Protein AF-A0A372JCT7-F1 (afdb_monomer)

Solvent-accessible surface area (backbone atoms only — not comparable to full-atom values): 7462 Å² total; per-residue (Å²): 128,82,86,87,85,88,87,83,86,89,77,88,87,89,81,86,79,80,90,79,75,87,74,88,66,78,85,87,68,89,76,79,73,76,74,78,89,60,79,83,52,68,58,43,75,45,60,90,56,86,40,92,85,27,83,38,77,46,77,42,78,52,57,94,92,53,35,40,71,82,53,65,64,47,43,79,72,64,42,76,52,39,22,43,34,18,33,37,48,38,43,28,76,101,33,46,93,39,82,54,76,91,55,70,64,70,56,75,75,76

Radius of gyration: 30.32 Å; Cα contacts (8 Å, |Δi|>4): 114; chains: 1; bounding box: 34×32×98 Å

pLDDT: mean 74.38, std 25.54, range [30.48, 98.31]

Structure (mmCIF, N/CA/C/O backbone):
data_AF-A0A372JCT7-F1
#
_entry.id   AF-A0A372JCT7-F1
#
loop_
_atom_site.group_PDB
_atom_site.id
_atom_site.type_symbol
_atom_site.label_atom_id
_atom_site.label_alt_id
_atom_site.label_comp_id
_atom_site.label_asym_id
_atom_site.label_entity_id
_atom_site.label_seq_id
_atom_site.pdbx_PDB_ins_code
_atom_site.Cartn_x
_atom_site.Cartn_y
_atom_site.Cartn_z
_atom_site.occupancy
_atom_site.B_iso_or_equiv
_atom_site.auth_seq_id
_atom_site.auth_comp_id
_atom_site.auth_asym_id
_atom_site.auth_atom_id
_atom_site.pdbx_PDB_model_num
ATOM 1 N N . MET A 1 1 ? -15.980 -0.703 83.707 1.00 37.53 1 MET A N 1
ATOM 2 C CA . MET A 1 1 ? -15.212 -1.125 84.897 1.00 37.53 1 MET A CA 1
ATOM 3 C C . MET A 1 1 ? -14.953 -2.621 84.776 1.00 37.53 1 MET A C 1
ATOM 5 O O . MET A 1 1 ? -15.946 -3.340 84.822 1.00 37.53 1 MET A O 1
ATOM 9 N N . PRO A 1 2 ? -13.704 -3.104 84.598 1.00 58.34 2 PRO A N 1
ATOM 10 C CA . PRO A 1 2 ? -12.484 -2.382 84.181 1.00 58.34 2 PRO A CA 1
ATOM 11 C C . PRO A 1 2 ? -12.616 -1.938 82.688 1.00 58.34 2 PRO A C 1
ATOM 13 O O . PRO A 1 2 ? -13.699 -1.444 82.371 1.00 58.34 2 PRO A O 1
ATOM 16 N N . ASP A 1 3 ? -11.686 -1.939 81.724 1.00 40.31 3 ASP A N 1
ATOM 17 C CA . ASP A 1 3 ? -10.284 -2.381 81.590 1.00 40.31 3 ASP A CA 1
ATOM 18 C C . ASP A 1 3 ? -9.601 -1.572 80.454 1.00 40.31 3 ASP A C 1
ATOM 20 O O . ASP A 1 3 ? -10.291 -1.054 79.579 1.00 40.31 3 ASP A O 1
ATOM 24 N N . GLY A 1 4 ? -8.279 -1.383 80.388 1.00 41.25 4 GLY A N 1
ATOM 25 C CA . GLY A 1 4 ? -7.274 -1.663 81.427 1.00 41.25 4 GLY A CA 1
ATOM 26 C C . GLY A 1 4 ? -5.807 -1.747 80.980 1.00 41.25 4 GLY A C 1
ATOM 27 O O . GLY A 1 4 ? -4.947 -1.924 81.838 1.00 41.25 4 GLY A O 1
ATOM 28 N N . ARG A 1 5 ? -5.458 -1.551 79.696 1.00 48.41 5 ARG A N 1
ATOM 29 C CA . ARG A 1 5 ? -4.045 -1.461 79.255 1.00 48.41 5 ARG A CA 1
ATOM 30 C C . ARG A 1 5 ? -3.694 -0.118 78.609 1.00 48.41 5 ARG A C 1
ATOM 32 O O . ARG A 1 5 ? -3.839 0.069 77.407 1.00 48.41 5 ARG A O 1
ATOM 39 N N . ARG A 1 6 ? -3.177 0.806 79.429 1.00 42.59 6 ARG A N 1
ATOM 40 C CA . ARG A 1 6 ? -2.409 1.980 78.979 1.00 42.59 6 ARG A CA 1
ATOM 41 C C . ARG A 1 6 ? -0.918 1.641 78.959 1.00 42.59 6 ARG A C 1
ATOM 43 O O . ARG A 1 6 ? -0.385 1.288 80.005 1.00 42.59 6 ARG A O 1
ATOM 50 N N . THR A 1 7 ? -0.237 1.882 77.842 1.00 46.03 7 THR A N 1
ATOM 51 C CA . THR A 1 7 ? 1.227 2.063 77.804 1.00 46.03 7 THR A CA 1
ATOM 52 C C . THR A 1 7 ? 1.597 3.139 76.787 1.00 46.03 7 THR A C 1
ATOM 54 O O . THR A 1 7 ? 1.449 2.943 75.585 1.00 46.03 7 THR A O 1
ATOM 57 N N . ALA A 1 8 ? 2.067 4.273 77.297 1.00 42.69 8 ALA A N 1
ATOM 58 C CA . ALA A 1 8 ? 2.688 5.400 76.600 1.00 42.69 8 ALA A CA 1
ATOM 59 C C . ALA A 1 8 ? 3.482 6.196 77.666 1.00 42.69 8 ALA A C 1
ATOM 61 O O . ALA A 1 8 ? 3.152 6.038 78.849 1.00 42.69 8 ALA A O 1
ATOM 62 N N . PRO A 1 9 ? 4.456 7.064 77.319 1.00 45.84 9 PRO A N 1
ATOM 63 C CA . PRO A 1 9 ? 4.855 7.504 75.972 1.00 45.84 9 PRO A CA 1
ATOM 64 C C . PRO A 1 9 ? 6.366 7.344 75.666 1.00 45.84 9 PRO A C 1
ATOM 66 O O . PRO A 1 9 ? 7.160 7.131 76.576 1.00 45.84 9 PRO A O 1
ATOM 69 N N . HIS A 1 10 ? 6.778 7.592 74.413 1.00 30.94 10 HIS A N 1
ATOM 70 C CA . HIS A 1 10 ? 7.991 8.386 74.139 1.00 30.94 10 HIS A CA 1
ATOM 71 C C . HIS A 1 10 ? 7.956 9.024 72.735 1.00 30.94 10 HIS A C 1
ATOM 73 O O . HIS A 1 10 ? 7.707 8.349 71.741 1.00 30.94 10 HIS A O 1
ATOM 79 N N . ALA A 1 11 ? 8.192 10.334 72.698 1.00 39.06 11 ALA A N 1
ATOM 80 C CA . ALA A 1 11 ? 8.496 11.225 71.568 1.00 39.06 11 ALA A CA 1
ATOM 81 C C . ALA A 1 11 ? 9.108 12.514 72.188 1.00 39.06 11 ALA A C 1
ATOM 83 O O . ALA A 1 11 ? 9.072 12.612 73.427 1.00 39.06 11 ALA A O 1
ATOM 84 N N . PRO A 1 12 ? 9.619 13.514 71.434 1.00 48.84 12 PRO A N 1
ATOM 85 C CA . PRO A 1 12 ? 9.895 13.581 69.983 1.00 48.84 12 PRO A CA 1
ATOM 86 C C . PRO A 1 12 ? 11.300 12.982 69.677 1.00 48.84 12 PRO A C 1
ATOM 88 O O . PRO A 1 12 ? 11.645 12.024 70.363 1.00 48.84 12 PRO A O 1
ATOM 91 N N . ASP A 1 13 ? 12.155 13.347 68.704 1.00 35.16 13 ASP A N 1
ATOM 92 C CA . ASP A 1 13 ? 12.265 14.413 67.669 1.00 35.16 13 ASP A CA 1
ATOM 93 C C . ASP A 1 13 ? 13.174 13.885 66.511 1.00 35.16 13 ASP A C 1
ATOM 95 O O . ASP A 1 13 ? 13.737 12.799 66.638 1.00 35.16 13 ASP A O 1
ATOM 99 N N . GLY A 1 14 ? 13.405 14.554 65.369 1.00 30.56 14 GLY A N 1
ATOM 100 C CA . GLY A 1 14 ? 12.914 15.868 64.930 1.00 30.56 14 GLY A CA 1
ATOM 101 C C . GLY A 1 14 ? 13.692 16.490 63.754 1.00 30.56 14 GLY A C 1
ATOM 102 O O . GLY A 1 14 ? 14.602 17.284 63.976 1.00 30.56 14 GLY A O 1
ATOM 103 N N . ASP A 1 15 ? 13.306 16.186 62.510 1.00 36.12 15 ASP A N 1
ATOM 104 C CA . ASP A 1 15 ? 13.634 16.954 61.285 1.00 36.12 15 ASP A CA 1
ATOM 105 C C . ASP A 1 15 ? 12.537 16.584 60.248 1.00 36.12 15 ASP A C 1
ATOM 107 O O . ASP A 1 15 ? 12.392 15.406 59.932 1.00 36.12 15 ASP A O 1
ATOM 111 N N . ARG A 1 16 ? 11.536 17.420 59.914 1.00 36.72 16 ARG A N 1
ATOM 112 C CA . ARG A 1 16 ? 11.523 18.742 59.235 1.00 36.72 16 ARG A CA 1
ATOM 113 C C . ARG A 1 16 ? 11.765 18.603 57.722 1.00 36.72 16 ARG A C 1
ATOM 115 O O . ARG A 1 16 ? 12.758 18.001 57.328 1.00 36.72 16 ARG A O 1
ATOM 122 N N . ARG A 1 17 ? 10.911 19.256 56.908 1.00 40.12 17 ARG A N 1
ATOM 123 C CA . ARG A 1 17 ? 10.592 18.963 55.483 1.00 40.12 17 ARG A CA 1
ATOM 124 C C . ARG A 1 17 ? 9.556 17.836 55.400 1.00 40.12 17 ARG A C 1
ATOM 126 O O . ARG A 1 17 ? 9.900 16.673 55.557 1.00 40.12 17 ARG A O 1
ATOM 133 N N . GLU A 1 18 ? 8.251 18.103 55.331 1.00 34.38 18 GLU A N 1
ATOM 134 C CA . GLU A 1 18 ? 7.528 19.148 54.572 1.00 34.38 18 GLU A CA 1
ATOM 135 C C . GLU A 1 18 ? 7.839 19.114 53.064 1.00 34.38 18 GLU A C 1
ATOM 137 O O . GLU A 1 18 ? 8.995 19.162 52.651 1.00 34.38 18 GLU A O 1
ATOM 142 N N . ASP A 1 19 ? 6.753 19.088 52.288 1.00 30.48 19 ASP A N 1
ATOM 143 C CA . ASP A 1 19 ? 6.577 19.826 51.037 1.00 30.48 19 ASP A CA 1
ATOM 144 C C . ASP A 1 19 ? 7.441 19.463 49.811 1.00 30.48 19 ASP A C 1
ATOM 146 O O . ASP A 1 19 ? 8.499 20.041 49.574 1.00 30.48 19 ASP A O 1
ATOM 150 N N . LEU A 1 20 ? 6.892 18.611 48.923 1.00 38.94 20 LEU A N 1
ATOM 151 C CA . LEU A 1 20 ? 6.206 19.023 47.667 1.00 38.94 20 LEU A CA 1
ATOM 152 C C . LEU A 1 20 ? 6.121 17.889 46.620 1.00 38.94 20 LEU A C 1
ATOM 154 O O . LEU A 1 20 ? 6.977 17.018 46.598 1.00 38.94 20 LEU A O 1
ATOM 158 N N . ALA A 1 21 ? 5.114 17.981 45.732 1.00 37.59 21 ALA A N 1
ATOM 159 C CA . ALA A 1 21 ? 5.003 17.372 44.387 1.00 37.59 21 ALA A CA 1
ATOM 160 C C . ALA A 1 21 ? 5.338 15.856 44.243 1.00 37.59 21 ALA A C 1
ATOM 162 O O . ALA A 1 21 ? 6.460 15.411 44.421 1.00 37.59 21 ALA A O 1
ATOM 163 N N . GLU A 1 22 ? 4.440 14.969 43.802 1.00 41.84 22 GLU A N 1
ATOM 164 C CA . GLU A 1 22 ? 3.660 15.081 42.555 1.00 41.84 22 GLU A CA 1
ATOM 165 C C . GLU A 1 22 ? 4.426 15.767 41.411 1.00 41.84 22 GLU A C 1
ATOM 167 O O . GLU A 1 22 ? 3.929 16.709 40.793 1.00 41.84 22 GLU A O 1
ATOM 172 N N . ASP A 1 23 ? 5.634 15.282 41.096 1.00 37.88 23 ASP A N 1
ATOM 173 C CA . ASP A 1 23 ? 6.283 15.604 39.821 1.00 37.88 23 ASP A CA 1
ATOM 174 C C . ASP A 1 23 ? 5.510 14.952 38.660 1.00 37.88 23 ASP A C 1
ATOM 176 O O . ASP A 1 23 ? 5.870 13.911 38.115 1.00 37.88 23 ASP A O 1
ATOM 180 N N . ARG A 1 24 ? 4.394 15.585 38.280 1.00 49.44 24 ARG A N 1
ATOM 181 C CA . ARG A 1 24 ? 3.695 15.334 37.014 1.00 49.44 24 ARG A CA 1
ATOM 182 C C . ARG A 1 24 ? 4.392 16.067 35.864 1.00 49.44 24 ARG A C 1
ATOM 184 O O . ARG A 1 24 ? 3.751 16.719 35.038 1.00 49.44 24 ARG A O 1
ATOM 191 N N . SER A 1 25 ? 5.712 15.943 35.800 1.00 36.47 25 SER A N 1
ATOM 192 C CA . SER A 1 25 ? 6.524 16.252 34.635 1.00 36.47 25 SER A CA 1
ATOM 193 C C . SER A 1 25 ? 7.441 15.050 34.332 1.00 36.47 25 SER A C 1
ATOM 195 O O . SER A 1 25 ? 7.726 14.225 35.184 1.00 36.47 25 SER A O 1
ATOM 197 N N . GLY A 1 26 ? 7.879 14.832 33.098 1.00 43.62 26 GLY A N 1
ATOM 198 C CA . GLY A 1 26 ? 7.591 15.646 31.925 1.00 43.62 26 GLY A CA 1
ATOM 199 C C . GLY A 1 26 ? 8.118 15.066 30.620 1.00 43.62 26 GLY A C 1
ATOM 200 O O . GLY A 1 26 ? 8.319 15.842 29.685 1.00 43.62 26 GLY A O 1
ATOM 201 N N . GLU A 1 27 ? 8.327 13.747 30.529 1.00 44.53 27 GLU A N 1
ATOM 202 C CA . GLU A 1 27 ? 8.837 13.066 29.327 1.00 44.53 27 GLU A CA 1
ATOM 203 C C . GLU A 1 27 ? 7.765 12.925 28.234 1.00 44.53 27 GLU A C 1
ATOM 205 O O . GLU A 1 27 ? 7.371 11.852 27.776 1.00 44.53 27 GLU A O 1
ATOM 210 N N . ARG A 1 28 ? 7.328 14.094 27.765 1.00 45.19 28 ARG A N 1
ATOM 211 C CA . ARG A 1 28 ? 6.651 14.312 26.491 1.00 45.19 28 ARG A CA 1
ATOM 212 C C . ARG A 1 28 ? 7.624 13.973 25.359 1.00 45.19 28 ARG A C 1
ATOM 214 O O . ARG A 1 28 ? 8.237 14.878 24.803 1.00 45.19 28 ARG A O 1
ATOM 221 N N . ASN A 1 29 ? 7.797 12.687 25.067 1.00 38.56 29 ASN A N 1
ATOM 222 C CA . ASN A 1 29 ? 8.184 12.153 23.757 1.00 38.56 29 ASN A CA 1
ATOM 223 C C . ASN A 1 29 ? 8.229 10.621 23.822 1.00 38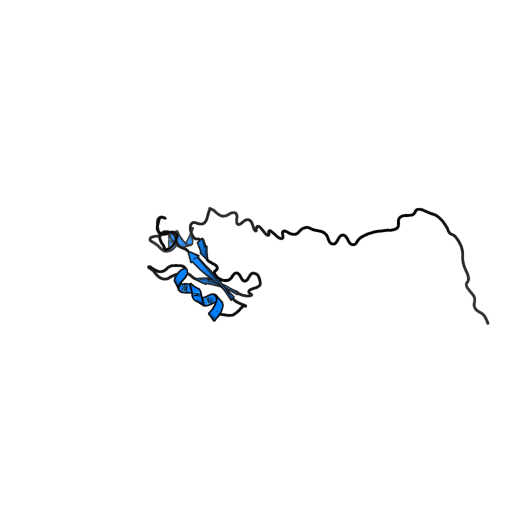.56 29 ASN A C 1
ATOM 225 O O . ASN A 1 29 ? 9.293 10.018 23.936 1.00 38.56 29 ASN A O 1
ATOM 229 N N . GLY A 1 30 ? 7.061 9.985 23.677 1.00 36.16 30 GLY A N 1
ATOM 230 C CA . GLY A 1 30 ? 6.928 8.544 23.435 1.00 36.16 30 GLY A CA 1
ATOM 231 C C . GLY A 1 30 ? 7.422 8.141 22.040 1.00 36.16 30 GLY A C 1
ATOM 232 O O . GLY A 1 30 ? 6.683 7.537 21.266 1.00 36.16 30 GLY A O 1
ATOM 233 N N . VAL A 1 31 ? 8.659 8.512 21.696 1.00 48.03 31 VAL A N 1
ATOM 234 C CA . VAL A 1 31 ? 9.336 8.160 20.444 1.00 48.03 31 VAL A CA 1
ATOM 235 C C . VAL A 1 31 ? 9.805 6.713 20.558 1.00 48.03 31 VAL A C 1
ATOM 237 O O . VAL A 1 31 ? 10.991 6.412 20.707 1.00 48.03 31 VAL A O 1
ATOM 240 N N . TRP A 1 32 ? 8.834 5.803 20.469 1.00 38.66 32 TRP A N 1
ATOM 241 C CA . TRP A 1 32 ? 9.040 4.373 20.273 1.00 38.66 32 TRP A CA 1
ATOM 242 C C . TRP A 1 32 ? 9.634 4.133 18.883 1.00 38.66 32 TRP A C 1
ATOM 244 O O . TRP A 1 32 ? 8.988 3.635 17.965 1.00 38.66 32 TRP A O 1
ATOM 254 N N . THR A 1 33 ? 10.904 4.505 18.726 1.00 52.00 33 THR A N 1
ATOM 255 C CA . THR A 1 33 ? 11.737 4.049 17.616 1.00 52.00 33 THR A CA 1
ATOM 256 C C . THR A 1 33 ? 12.093 2.593 17.866 1.00 52.00 33 THR A C 1
ATOM 258 O O . THR A 1 33 ? 13.204 2.255 18.281 1.00 52.00 33 THR A O 1
ATOM 261 N N . GLU A 1 34 ? 11.126 1.718 17.586 1.00 44.62 34 GLU A N 1
ATOM 262 C CA . GLU A 1 34 ? 11.413 0.335 17.242 1.00 44.62 34 GLU A CA 1
ATOM 263 C C . GLU A 1 34 ? 12.392 0.366 16.066 1.00 44.62 34 GLU A C 1
ATOM 265 O O . GLU A 1 34 ? 12.041 0.642 14.917 1.00 44.62 34 GLU A O 1
ATOM 270 N N . ARG A 1 35 ? 13.678 0.192 16.383 1.00 45.75 35 ARG A N 1
ATOM 271 C CA . ARG A 1 35 ? 14.743 0.201 15.389 1.00 45.75 35 ARG A CA 1
ATOM 272 C C . ARG A 1 35 ? 14.660 -1.101 14.611 1.00 45.75 35 ARG A C 1
ATOM 274 O O . ARG A 1 35 ? 15.346 -2.062 14.954 1.00 45.75 35 ARG A O 1
ATOM 281 N N . ALA A 1 36 ? 13.865 -1.089 13.546 1.00 46.88 36 ALA A N 1
ATOM 282 C CA . ALA A 1 36 ? 13.939 -2.053 12.461 1.00 46.88 36 ALA A CA 1
ATOM 283 C C . ALA A 1 36 ? 15.366 -2.035 11.880 1.00 46.88 36 ALA A C 1
ATOM 285 O O . ALA A 1 36 ? 15.683 -1.290 10.956 1.00 46.88 36 ALA A O 1
ATOM 286 N N . ARG A 1 37 ? 16.262 -2.830 12.476 1.00 46.06 37 ARG A N 1
ATOM 287 C CA . ARG A 1 37 ? 17.632 -3.062 12.006 1.00 46.06 37 ARG A CA 1
ATOM 288 C C . ARG A 1 37 ? 17.594 -4.052 10.840 1.00 46.06 37 ARG A C 1
ATOM 290 O O . ARG A 1 37 ? 18.076 -5.173 10.952 1.00 46.06 37 ARG A O 1
ATOM 297 N N . GLY A 1 38 ? 16.978 -3.617 9.747 1.00 37.25 38 GLY A N 1
ATOM 298 C CA . GLY A 1 38 ? 16.989 -4.274 8.446 1.00 37.25 38 GLY A CA 1
ATOM 299 C C . GLY A 1 38 ? 17.710 -3.402 7.421 1.00 37.25 38 GLY A C 1
ATOM 300 O O . GLY A 1 38 ? 17.847 -2.192 7.610 1.00 37.25 38 GLY A O 1
ATOM 301 N N . VAL A 1 39 ? 18.187 -4.02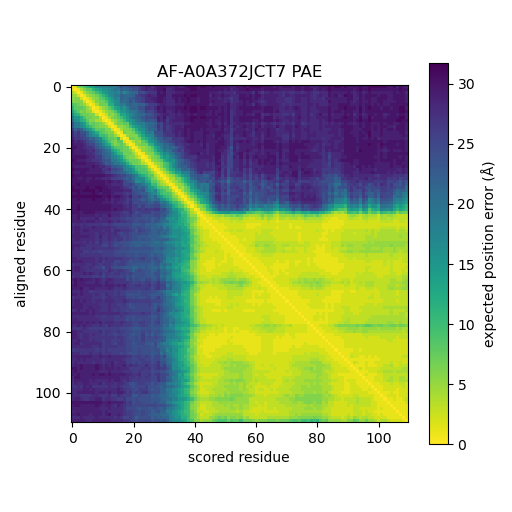6 6.343 1.00 41.78 39 VAL A N 1
ATOM 302 C CA . VAL A 1 39 ? 18.725 -3.326 5.166 1.00 41.78 39 VAL A CA 1
ATOM 303 C C . VAL A 1 39 ? 17.680 -2.322 4.670 1.00 41.78 39 VAL A C 1
ATOM 305 O O . VAL A 1 39 ? 16.492 -2.625 4.706 1.00 41.78 39 VAL A O 1
ATOM 308 N N . GLY A 1 40 ? 18.107 -1.119 4.268 1.00 45.03 40 GLY A N 1
ATOM 309 C CA . GLY A 1 40 ? 17.203 0.003 3.989 1.00 45.03 40 GLY A CA 1
ATOM 310 C C . GLY A 1 40 ? 16.157 -0.333 2.926 1.00 45.03 40 GLY A C 1
ATOM 311 O O . GLY A 1 40 ? 16.467 -0.285 1.737 1.00 45.03 40 GLY A O 1
ATOM 312 N N . SER A 1 41 ? 14.942 -0.667 3.374 1.00 58.09 41 SER 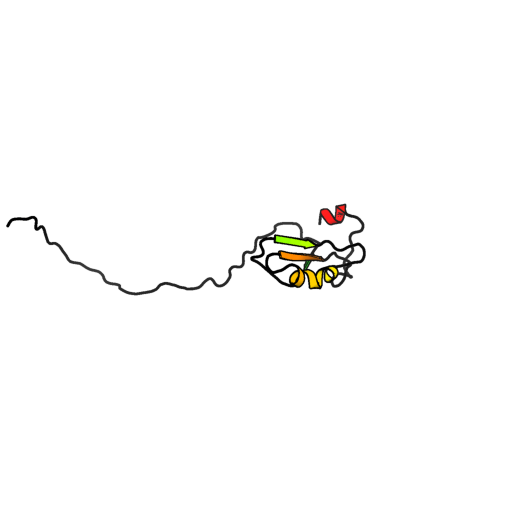A N 1
ATOM 313 C CA . SER A 1 41 ? 13.906 -1.264 2.534 1.00 58.09 41 SER A CA 1
ATOM 314 C C . SER A 1 41 ? 13.598 -0.389 1.329 1.00 58.09 41 SER A C 1
ATOM 316 O O . SER A 1 41 ? 13.257 0.792 1.450 1.00 58.09 41 SER A O 1
ATOM 318 N N . THR A 1 42 ? 13.699 -0.978 0.141 1.00 71.25 42 THR A N 1
ATOM 319 C CA . THR A 1 42 ? 13.431 -0.245 -1.101 1.00 71.25 42 THR A CA 1
ATOM 320 C C . THR A 1 42 ? 11.925 -0.056 -1.283 1.00 71.25 42 THR A C 1
ATOM 322 O O . THR A 1 42 ? 11.495 0.851 -1.998 1.00 71.25 42 THR A O 1
ATOM 325 N N . VAL A 1 43 ? 11.107 -0.853 -0.593 1.00 84.94 43 VAL A N 1
ATOM 326 C CA . VAL A 1 43 ? 9.644 -0.770 -0.534 1.00 84.94 43 VAL A CA 1
ATOM 327 C C . VAL A 1 43 ? 9.190 0.210 0.561 1.00 84.94 43 VAL A C 1
ATOM 329 O O . VAL A 1 43 ? 9.598 0.101 1.711 1.00 84.94 43 VAL A O 1
ATOM 332 N N . GLY A 1 44 ? 8.332 1.176 0.212 1.00 90.50 44 GLY A N 1
ATOM 333 C CA . GLY A 1 44 ? 7.750 2.129 1.170 1.00 90.50 44 GLY A CA 1
ATOM 334 C C . GLY A 1 44 ? 6.309 1.780 1.555 1.00 90.50 44 GLY A C 1
ATOM 335 O O . GLY A 1 44 ? 5.633 1.057 0.826 1.00 90.50 44 GLY A O 1
ATOM 336 N N . LEU A 1 45 ? 5.809 2.351 2.655 1.00 94.69 45 LEU A N 1
ATOM 337 C CA . LEU A 1 45 ? 4.398 2.273 3.057 1.00 94.69 45 LEU A CA 1
ATOM 338 C C . LEU A 1 45 ? 3.786 3.676 3.158 1.00 94.69 45 LEU A C 1
ATOM 340 O O . LEU A 1 45 ? 4.373 4.574 3.757 1.00 94.69 45 LEU A O 1
ATOM 344 N N . VAL A 1 46 ? 2.587 3.847 2.602 1.00 96.12 46 VAL A N 1
ATOM 345 C CA . VAL A 1 46 ? 1.781 5.072 2.669 1.00 96.12 46 VAL A CA 1
ATOM 346 C C . VAL A 1 46 ? 0.557 4.819 3.543 1.00 96.12 46 VAL A C 1
ATOM 348 O O . VAL A 1 46 ? -0.215 3.894 3.296 1.00 96.12 46 VAL A O 1
ATOM 351 N N . VAL A 1 47 ? 0.363 5.674 4.548 1.00 96.75 47 VAL A N 1
ATOM 352 C CA . VAL A 1 47 ? -0.759 5.613 5.495 1.00 96.75 47 VAL A CA 1
ATOM 353 C C . VAL A 1 47 ? -1.512 6.941 5.431 1.00 96.75 47 VAL A C 1
ATOM 355 O O . VAL A 1 47 ? -1.034 7.953 5.935 1.00 96.75 47 VAL A O 1
ATOM 358 N N . ARG A 1 48 ? -2.678 6.968 4.768 1.00 94.19 48 ARG A N 1
ATOM 359 C CA . ARG A 1 48 ? -3.455 8.213 4.561 1.00 94.19 48 ARG A CA 1
ATOM 360 C C . ARG A 1 48 ? -4.265 8.663 5.780 1.00 94.19 48 ARG A C 1
ATOM 362 O O . ARG A 1 48 ? -4.582 9.845 5.899 1.00 94.19 48 ARG A O 1
ATOM 369 N N . ARG A 1 49 ? -4.596 7.729 6.674 1.00 95.81 49 ARG A N 1
ATOM 370 C CA . ARG A 1 49 ? -5.194 7.977 7.993 1.00 95.81 49 ARG A CA 1
ATOM 371 C C . ARG A 1 49 ? -4.416 7.143 9.020 1.00 95.81 49 ARG A C 1
ATOM 373 O O . ARG A 1 49 ? -4.686 5.947 9.120 1.00 95.81 49 ARG A O 1
ATOM 380 N N . PRO A 1 50 ? -3.427 7.718 9.724 1.00 95.94 50 PRO A N 1
ATOM 381 C CA . PRO A 1 50 ? -2.756 7.027 10.819 1.00 95.94 50 PRO A CA 1
ATOM 382 C C . PRO A 1 50 ? -3.765 6.639 11.902 1.00 95.94 50 PRO A C 1
ATOM 384 O O . PRO A 1 50 ? -4.584 7.464 12.309 1.00 95.94 50 PRO A O 1
ATOM 387 N N . ARG A 1 51 ? -3.712 5.385 12.348 1.00 96.31 51 ARG A N 1
ATOM 388 C CA . ARG A 1 51 ? -4.585 4.808 13.377 1.00 96.31 51 ARG A CA 1
ATOM 389 C C . ARG A 1 51 ? -3.722 3.913 14.274 1.00 96.31 51 ARG A C 1
ATOM 391 O O . ARG A 1 51 ? -3.703 2.698 14.079 1.00 96.31 51 AR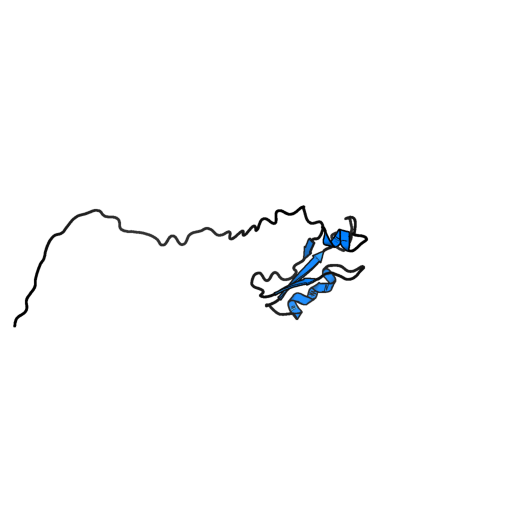G A O 1
ATOM 398 N N . PRO A 1 52 ? -2.955 4.499 15.214 1.00 94.69 52 PRO A N 1
ATOM 399 C CA . PRO A 1 52 ? -1.974 3.750 16.002 1.00 94.69 52 PRO A CA 1
AT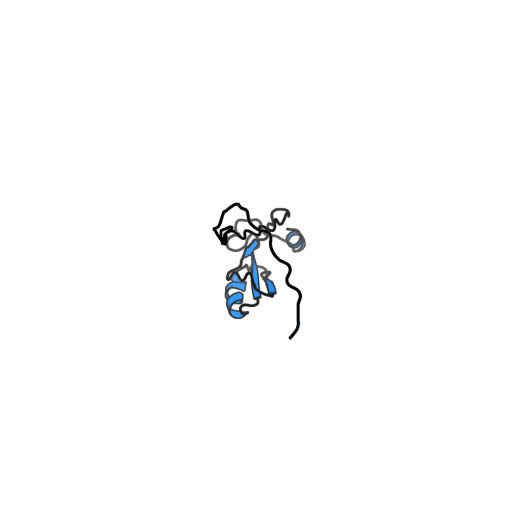OM 400 C C . PRO A 1 52 ? -2.619 2.621 16.820 1.00 94.69 52 PRO A C 1
ATOM 402 O O . PRO A 1 52 ? -2.035 1.540 16.926 1.00 94.69 52 PRO A O 1
ATOM 405 N N . ASP A 1 53 ? -3.842 2.862 17.302 1.00 96.38 53 ASP A N 1
ATOM 406 C CA . ASP A 1 53 ? -4.646 1.964 18.139 1.00 96.38 53 ASP A CA 1
ATOM 407 C C . ASP A 1 53 ? -5.502 0.957 17.340 1.00 96.38 53 ASP A C 1
ATOM 409 O O . ASP A 1 53 ? -6.287 0.215 17.928 1.00 96.38 53 ASP A O 1
ATOM 413 N N . ALA A 1 54 ? -5.384 0.915 16.005 1.00 97.12 54 ALA A N 1
ATOM 414 C CA . ALA A 1 54 ? -6.148 -0.016 15.172 1.00 97.12 54 ALA A CA 1
ATOM 415 C C . ALA A 1 54 ? -5.815 -1.481 15.501 1.00 97.12 54 ALA A C 1
ATOM 417 O O . ALA A 1 54 ? -4.653 -1.899 15.443 1.00 97.12 54 ALA A O 1
ATOM 418 N N . ALA A 1 55 ? -6.854 -2.277 15.766 1.00 97.56 55 ALA A N 1
ATOM 419 C CA . ALA A 1 55 ? -6.740 -3.704 16.061 1.00 97.56 55 ALA A CA 1
ATOM 420 C C . ALA A 1 55 ? -6.175 -4.521 14.882 1.00 97.56 55 ALA A C 1
ATOM 422 O O . ALA A 1 55 ? -5.548 -5.560 15.094 1.00 97.56 55 ALA A O 1
ATOM 423 N N . VAL A 1 56 ? -6.372 -4.059 13.641 1.00 97.88 56 VAL A N 1
ATOM 424 C CA . VAL A 1 56 ? -5.890 -4.715 12.418 1.00 97.88 56 VAL A CA 1
ATOM 425 C C . VAL A 1 56 ? -5.064 -3.744 11.574 1.00 97.88 56 VAL A C 1
ATOM 427 O O . VAL A 1 56 ? -5.454 -2.604 11.335 1.00 97.88 56 VAL A O 1
ATOM 430 N N . ARG A 1 57 ? -3.925 -4.216 11.053 1.00 97.75 57 ARG A N 1
ATOM 4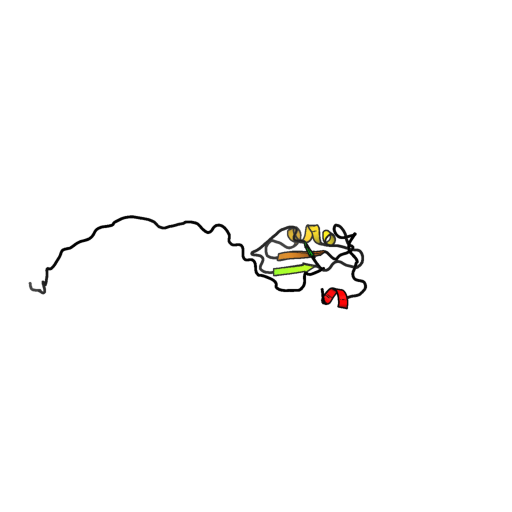31 C CA . ARG A 1 57 ? -3.085 -3.482 10.091 1.00 97.75 57 ARG A CA 1
ATOM 432 C C . ARG A 1 57 ? -3.139 -4.189 8.742 1.00 97.75 57 ARG A C 1
ATOM 434 O O . ARG A 1 57 ? -2.636 -5.300 8.605 1.00 97.75 57 ARG A O 1
ATOM 441 N N . LEU A 1 58 ? -3.761 -3.550 7.755 1.00 97.81 58 LEU A N 1
ATOM 442 C CA . LEU A 1 58 ? -3.975 -4.100 6.419 1.00 97.81 58 LEU A CA 1
ATOM 443 C C . LEU A 1 58 ? -2.898 -3.579 5.460 1.00 97.81 58 LEU A C 1
ATOM 445 O O . LEU A 1 58 ? -2.902 -2.402 5.101 1.00 97.81 58 LEU A O 1
ATOM 449 N N . VAL A 1 59 ? -1.974 -4.449 5.045 1.00 97.00 59 VAL A N 1
ATOM 450 C CA . VAL A 1 59 ? -0.932 -4.113 4.060 1.00 97.00 59 VAL A CA 1
ATOM 451 C C . VAL A 1 59 ? -1.459 -4.372 2.648 1.00 97.00 59 VAL A C 1
ATOM 453 O O . VAL A 1 59 ? -1.760 -5.511 2.298 1.00 97.00 59 VAL A O 1
ATOM 456 N N . CYS A 1 60 ? -1.567 -3.322 1.831 1.00 96.50 60 CYS A N 1
ATOM 457 C CA . CYS A 1 60 ? -2.176 -3.395 0.499 1.00 96.50 60 CYS A CA 1
ATOM 458 C C . CYS A 1 60 ? -1.127 -3.328 -0.620 1.00 96.50 60 CYS A C 1
ATOM 460 O O . CYS A 1 60 ? -0.539 -2.270 -0.855 1.00 96.50 60 CYS A O 1
ATOM 462 N N . PHE A 1 61 ? -0.935 -4.432 -1.346 1.00 95.12 61 PHE A N 1
ATOM 463 C CA . PHE A 1 61 ? -0.061 -4.507 -2.522 1.00 95.12 61 PHE A CA 1
ATOM 464 C C . PHE A 1 61 ? -0.825 -4.123 -3.804 1.00 95.12 61 PHE A C 1
ATOM 466 O O . PHE A 1 61 ? -1.771 -4.829 -4.157 1.00 95.12 61 PHE A O 1
ATOM 473 N N . PRO A 1 62 ? -0.441 -3.043 -4.516 1.00 94.00 62 PRO A N 1
ATOM 474 C CA . PRO A 1 62 ? -1.125 -2.622 -5.736 1.00 94.00 62 PRO A CA 1
ATOM 475 C C . PRO A 1 62 ? -0.947 -3.618 -6.887 1.00 94.00 62 PRO A C 1
ATOM 477 O O . PRO A 1 62 ? 0.082 -4.282 -7.017 1.00 94.00 62 PRO A O 1
ATOM 480 N N . HIS A 1 63 ? -1.946 -3.667 -7.769 1.00 92.69 63 HIS A N 1
ATOM 481 C CA . HIS A 1 63 ? -1.899 -4.431 -9.016 1.00 92.69 63 HIS A CA 1
ATOM 482 C C . HIS A 1 63 ? -0.827 -3.891 -9.984 1.00 92.69 63 HIS A C 1
ATOM 484 O O . HIS A 1 63 ? -0.365 -2.754 -9.864 1.00 92.69 63 HIS A O 1
ATOM 490 N N . ALA A 1 64 ? -0.450 -4.691 -10.986 1.00 89.25 64 ALA A N 1
ATOM 491 C CA . ALA A 1 64 ? 0.542 -4.302 -11.989 1.00 89.25 64 ALA A CA 1
ATOM 492 C C . ALA A 1 64 ? 0.142 -3.001 -12.719 1.00 89.25 64 ALA A C 1
ATOM 494 O O . ALA A 1 64 ? -0.940 -2.905 -13.288 1.00 89.25 64 ALA A O 1
ATOM 495 N N . GLY A 1 65 ? 1.023 -1.997 -12.682 1.00 86.69 65 GLY A N 1
ATOM 496 C CA . GLY A 1 65 ? 0.774 -0.643 -13.204 1.00 86.69 65 GLY A CA 1
ATOM 497 C C . GLY A 1 65 ? 0.155 0.335 -12.194 1.00 86.69 65 GLY A C 1
ATOM 498 O O . GLY A 1 65 ? 0.314 1.542 -12.358 1.00 86.69 65 GLY A O 1
ATOM 499 N N . GLY A 1 66 ? -0.470 -0.162 -11.125 1.00 91.31 66 GLY A N 1
ATOM 500 C CA . GLY A 1 66 ? -1.015 0.646 -10.036 1.00 91.31 66 GLY A CA 1
ATOM 501 C C . GLY A 1 66 ? 0.033 1.121 -9.020 1.00 91.31 66 GLY A C 1
ATOM 502 O O . GLY A 1 66 ? 1.230 0.836 -9.122 1.00 91.31 66 GLY A O 1
ATOM 503 N N . GLY A 1 67 ? -0.450 1.834 -8.003 1.00 93.62 67 GLY A N 1
ATOM 504 C CA . GLY A 1 67 ? 0.336 2.344 -6.880 1.00 93.62 67 GLY A CA 1
ATOM 505 C C . GLY A 1 67 ? -0.515 2.549 -5.622 1.00 93.62 67 GLY A C 1
ATOM 506 O O . GLY A 1 67 ? -1.659 2.095 -5.551 1.00 93.62 67 GLY A O 1
ATOM 507 N N . ALA A 1 68 ? 0.037 3.219 -4.613 1.00 95.81 68 ALA A N 1
ATOM 508 C CA . ALA A 1 68 ? -0.580 3.377 -3.301 1.00 95.81 68 ALA A CA 1
ATOM 509 C C . ALA A 1 68 ? -1.885 4.199 -3.326 1.00 95.81 68 ALA A C 1
ATOM 511 O O . ALA A 1 68 ? -2.714 4.056 -2.424 1.00 95.81 68 ALA A O 1
ATOM 512 N N . ALA A 1 69 ? -2.122 5.027 -4.352 1.00 95.62 69 ALA A N 1
ATOM 513 C CA . ALA A 1 69 ? -3.385 5.745 -4.517 1.00 95.62 69 ALA A CA 1
ATOM 514 C C . ALA A 1 69 ? -4.588 4.825 -4.801 1.00 95.62 69 ALA A C 1
ATOM 516 O O . ALA A 1 69 ? -5.715 5.235 -4.537 1.00 95.62 69 ALA A O 1
ATOM 517 N N . ALA A 1 70 ? -4.381 3.576 -5.241 1.00 96.88 70 ALA A N 1
ATOM 518 C CA . ALA A 1 70 ? -5.464 2.604 -5.449 1.00 96.88 70 ALA A CA 1
ATOM 519 C C . ALA A 1 70 ? -6.246 2.252 -4.162 1.00 96.88 70 ALA A C 1
ATOM 521 O O . ALA A 1 70 ? -7.350 1.718 -4.237 1.00 96.88 70 ALA A O 1
ATOM 522 N N . TYR A 1 71 ? -5.688 2.573 -2.990 1.00 97.31 71 TYR A N 1
ATOM 523 C CA . TYR A 1 71 ? -6.280 2.336 -1.668 1.00 97.31 71 TYR A CA 1
ATOM 524 C C . TYR A 1 71 ? -6.611 3.646 -0.936 1.00 97.31 71 TYR A C 1
ATOM 526 O O . TYR A 1 71 ? -6.707 3.660 0.290 1.00 97.31 71 TYR A O 1
ATOM 534 N N . ALA A 1 72 ? -6.733 4.765 -1.663 1.00 95.88 72 ALA A N 1
ATOM 535 C CA . ALA A 1 72 ? -6.830 6.099 -1.071 1.00 95.88 72 ALA A CA 1
ATOM 536 C C . ALA A 1 72 ? -8.008 6.262 -0.094 1.00 95.88 72 ALA A C 1
ATOM 538 O O . ALA A 1 72 ? -7.821 6.828 0.984 1.00 95.88 72 ALA A O 1
ATOM 539 N N . ASP A 1 73 ? -9.172 5.730 -0.466 1.00 97.38 73 ASP A N 1
ATOM 540 C CA . ASP A 1 73 ? -10.444 5.920 0.246 1.00 97.38 73 ASP A CA 1
ATOM 541 C C . ASP A 1 73 ? -10.763 4.761 1.213 1.00 97.38 73 ASP A C 1
ATOM 543 O O . ASP A 1 73 ? -11.674 4.843 2.037 1.00 97.38 73 ASP A O 1
ATOM 547 N N . TRP A 1 74 ? -9.974 3.680 1.159 1.00 97.62 74 TRP A N 1
ATOM 548 C CA . TRP A 1 74 ? -10.152 2.485 1.992 1.00 97.62 74 TRP A CA 1
ATOM 549 C C . TRP A 1 74 ? -10.111 2.747 3.506 1.00 97.62 74 TRP A C 1
ATOM 551 O O . TRP A 1 74 ? -10.887 2.102 4.208 1.00 97.62 74 TRP A O 1
ATOM 561 N N . PRO A 1 75 ? -9.282 3.662 4.059 1.00 96.38 75 PRO A N 1
ATOM 562 C CA . PRO A 1 75 ? -9.329 3.947 5.490 1.00 96.38 75 PRO A CA 1
ATOM 563 C C . PRO A 1 75 ? -10.711 4.430 5.940 1.00 96.38 75 PRO A C 1
ATOM 565 O O . PRO A 1 75 ? -11.217 3.985 6.969 1.00 96.38 75 PRO A O 1
ATOM 568 N N . ASP A 1 76 ? -11.335 5.319 5.172 1.00 95.31 76 ASP A N 1
ATOM 569 C CA . ASP A 1 76 ? -12.618 5.912 5.547 1.00 95.31 76 ASP A CA 1
ATOM 570 C C . ASP A 1 76 ? -13.774 4.916 5.303 1.00 95.31 76 ASP A C 1
ATOM 572 O O . ASP A 1 76 ? -14.757 4.935 6.040 1.00 95.31 76 ASP A O 1
ATOM 576 N N . ALA A 1 77 ? -13.615 3.973 4.363 1.00 97.06 77 ALA A N 1
ATOM 577 C CA . ALA A 1 77 ? -14.566 2.885 4.106 1.00 97.06 77 ALA A CA 1
ATOM 578 C C . ALA A 1 77 ? -14.495 1.699 5.099 1.00 97.06 77 ALA A C 1
ATOM 580 O O . ALA A 1 77 ? -15.508 1.039 5.320 1.00 97.06 77 ALA A O 1
ATOM 581 N N . LEU A 1 78 ? -13.325 1.400 5.683 1.00 96.31 78 LEU A N 1
ATOM 582 C CA . LEU A 1 78 ? -13.106 0.211 6.533 1.00 96.31 78 LEU A CA 1
ATOM 583 C C . LEU A 1 78 ? -13.326 0.438 8.041 1.00 96.31 78 LEU A C 1
ATOM 585 O O . LEU A 1 78 ? -13.236 -0.513 8.815 1.00 96.31 78 LEU A O 1
ATOM 589 N N . GLY A 1 79 ? -13.620 1.668 8.473 1.00 94.00 79 GLY A N 1
ATOM 590 C CA . GLY A 1 79 ? -13.834 1.991 9.890 1.00 94.00 79 GLY A CA 1
ATOM 591 C C . GLY A 1 79 ? -12.542 2.094 10.725 1.00 94.00 79 GLY A C 1
ATOM 592 O O . GLY A 1 79 ? -11.446 1.856 10.216 1.00 94.00 79 GLY A O 1
ATOM 593 N N . PRO A 1 80 ? -12.639 2.524 11.998 1.00 95.81 80 PRO A N 1
ATOM 594 C CA . PRO A 1 80 ? -11.485 2.918 12.814 1.00 95.81 80 PRO A CA 1
ATOM 595 C C . PRO A 1 80 ? -10.567 1.758 13.227 1.00 95.81 80 PRO A C 1
ATOM 597 O O . PRO A 1 80 ? -9.382 1.987 13.453 1.00 95.81 80 PRO A O 1
ATOM 600 N N . ASP A 1 81 ? -11.074 0.527 13.284 1.00 97.50 81 ASP A N 1
ATOM 601 C CA . ASP A 1 81 ? -10.330 -0.641 13.776 1.00 97.50 81 ASP A CA 1
ATOM 602 C C . ASP A 1 81 ? -9.280 -1.177 12.783 1.00 97.50 81 ASP A C 1
ATOM 604 O O . ASP A 1 81 ? -8.491 -2.059 13.132 1.00 97.50 81 ASP A O 1
ATOM 608 N N . VAL A 1 82 ? -9.249 -0.641 11.554 1.00 97.94 82 VAL A N 1
ATOM 609 C CA . VAL A 1 82 ? -8.315 -1.032 10.489 1.00 97.94 82 VAL A CA 1
ATOM 610 C C . VAL A 1 82 ? -7.411 0.137 10.088 1.00 97.94 82 VAL A C 1
ATOM 612 O O . VAL A 1 82 ? -7.879 1.167 9.596 1.00 97.94 82 VAL A O 1
ATOM 615 N N . GLU A 1 83 ? -6.094 -0.033 10.212 1.00 98.31 83 GLU A N 1
ATOM 616 C CA . GLU A 1 83 ? -5.102 0.866 9.611 1.00 98.31 83 GLU A CA 1
ATOM 617 C C . GLU A 1 83 ? -4.651 0.326 8.247 1.00 98.31 83 GLU A C 1
ATOM 619 O O . GLU A 1 83 ? -4.040 -0.740 8.155 1.00 98.31 83 GLU A O 1
ATOM 624 N N . VAL A 1 84 ? -4.926 1.076 7.177 1.00 98.25 84 VAL A N 1
ATOM 625 C CA . VAL A 1 84 ? -4.514 0.720 5.809 1.00 98.25 84 VAL A CA 1
ATOM 626 C C . VAL A 1 84 ? -3.105 1.241 5.534 1.00 98.25 84 VAL A C 1
ATOM 628 O O . VAL A 1 84 ? -2.852 2.447 5.588 1.00 98.25 84 VAL A O 1
ATOM 631 N N . ARG A 1 85 ? -2.196 0.327 5.187 1.00 97.81 85 ARG A N 1
ATOM 632 C CA . ARG A 1 85 ? -0.796 0.594 4.840 1.00 97.81 85 ARG A CA 1
ATOM 633 C C . ARG A 1 85 ? -0.558 0.201 3.380 1.00 97.81 85 ARG A C 1
ATOM 635 O O . ARG A 1 85 ? -0.282 -0.955 3.069 1.00 97.81 85 ARG A O 1
ATOM 642 N N . ALA A 1 86 ? -0.707 1.156 2.468 1.00 97.44 86 ALA A N 1
ATOM 643 C CA . ALA A 1 86 ? -0.584 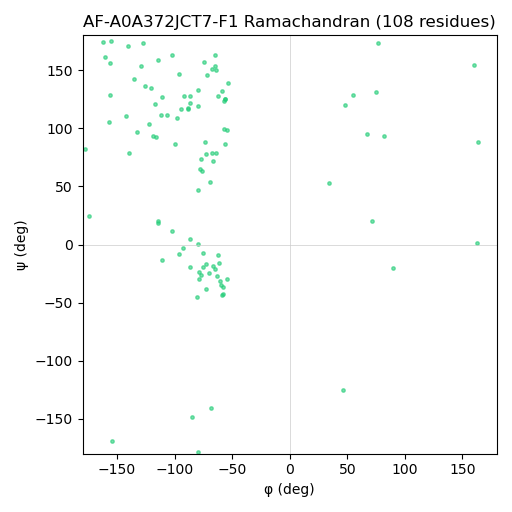0.918 1.032 1.00 97.44 86 ALA A CA 1
ATOM 644 C C . ALA A 1 86 ? 0.889 0.865 0.596 1.00 97.44 86 ALA A C 1
ATOM 646 O O . ALA A 1 86 ? 1.686 1.725 0.972 1.00 97.44 86 ALA A O 1
ATOM 647 N N . VAL A 1 87 ? 1.257 -0.137 -0.201 1.00 95.50 87 VAL A N 1
ATOM 648 C CA . VAL A 1 87 ? 2.645 -0.385 -0.607 1.00 95.50 87 VAL A CA 1
ATOM 649 C C . VAL A 1 87 ? 3.063 0.553 -1.744 1.00 95.50 87 VAL A C 1
ATOM 651 O O . VAL A 1 87 ? 2.515 0.520 -2.846 1.00 95.50 87 VAL A O 1
ATOM 654 N N . GLN A 1 88 ? 4.083 1.371 -1.484 1.00 94.31 88 GLN A N 1
ATOM 655 C CA . GLN A 1 88 ? 4.666 2.327 -2.422 1.00 94.31 88 GLN A CA 1
ATOM 656 C C . GLN A 1 88 ? 5.943 1.753 -3.050 1.00 94.31 88 GLN A C 1
ATOM 658 O O . GLN A 1 88 ? 7.063 1.988 -2.579 1.00 94.31 88 GLN A O 1
ATOM 663 N N . LEU A 1 89 ? 5.762 1.008 -4.139 1.00 93.12 89 LEU A N 1
ATOM 664 C CA . LEU A 1 89 ? 6.851 0.439 -4.936 1.00 93.12 89 LEU A CA 1
ATOM 665 C C . LEU A 1 89 ? 7.721 1.535 -5.591 1.00 93.12 89 LEU A C 1
ATOM 667 O O . LEU A 1 89 ? 7.206 2.612 -5.915 1.00 93.12 89 LEU A O 1
ATOM 671 N N . PRO A 1 90 ? 9.025 1.285 -5.818 1.00 92.75 90 PRO A N 1
ATOM 672 C CA . PRO A 1 90 ? 9.833 2.121 -6.700 1.00 92.75 90 PRO A CA 1
ATOM 673 C C . PRO A 1 90 ? 9.330 2.017 -8.153 1.00 92.75 90 PRO A C 1
ATOM 675 O O . PRO A 1 90 ? 8.697 1.035 -8.547 1.00 92.75 90 PRO A O 1
ATOM 678 N N . GLY A 1 91 ? 9.558 3.062 -8.948 1.00 91.88 91 GLY A N 1
ATOM 679 C CA . GLY A 1 91 ? 9.055 3.150 -10.319 1.00 91.88 91 GLY A CA 1
ATOM 680 C C . GLY A 1 91 ? 7.538 3.360 -10.418 1.00 91.88 91 GLY A C 1
ATOM 681 O O . GLY A 1 91 ? 6.953 3.057 -11.458 1.00 91.88 91 GLY A O 1
ATOM 682 N N . ARG A 1 92 ? 6.873 3.839 -9.354 1.00 91.31 92 ARG A N 1
ATOM 683 C CA . ARG A 1 92 ? 5.430 4.159 -9.317 1.00 91.31 92 ARG A CA 1
ATOM 684 C C . ARG A 1 92 ? 5.172 5.500 -8.627 1.00 91.31 92 ARG A C 1
ATOM 686 O O . ARG A 1 92 ? 5.818 5.809 -7.627 1.00 91.31 92 ARG A O 1
ATOM 693 N N . GLU A 1 93 ? 4.200 6.260 -9.135 1.00 92.19 93 GLU A N 1
ATOM 694 C CA . GLU A 1 93 ? 3.699 7.522 -8.553 1.00 9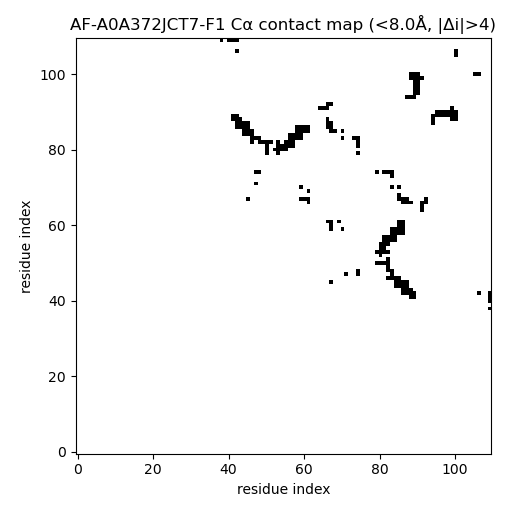2.19 93 GLU A CA 1
ATOM 695 C C . GLU A 1 93 ? 4.841 8.472 -8.120 1.00 92.19 93 GLU A C 1
ATOM 697 O O . GLU A 1 93 ? 5.732 8.767 -8.914 1.00 92.19 93 GLU A O 1
ATOM 702 N N . ALA A 1 94 ? 4.870 8.919 -6.859 1.00 90.50 94 ALA A N 1
ATOM 703 C CA . ALA A 1 94 ? 5.902 9.809 -6.316 1.00 90.50 94 ALA A CA 1
ATOM 704 C C . ALA A 1 94 ? 7.330 9.214 -6.320 1.00 90.50 94 ALA A C 1
ATOM 706 O O . ALA A 1 94 ? 8.295 9.923 -6.043 1.00 90.50 94 ALA A O 1
ATOM 707 N N . ARG A 1 95 ? 7.484 7.920 -6.633 1.00 91.31 95 ARG A N 1
ATOM 708 C CA . ARG A 1 95 ? 8.764 7.200 -6.732 1.00 91.31 95 ARG A CA 1
ATOM 709 C C . ARG A 1 95 ? 9.073 6.738 -8.163 1.00 91.31 95 ARG A C 1
ATOM 711 O O . ARG A 1 95 ? 9.911 5.858 -8.344 1.00 91.31 95 ARG A O 1
ATOM 718 N N . ILE A 1 96 ? 8.422 7.321 -9.178 1.00 92.50 96 ILE A N 1
ATOM 719 C CA . ILE A 1 96 ? 8.573 6.962 -10.602 1.00 92.50 96 ILE A CA 1
ATOM 720 C C . ILE A 1 96 ? 10.023 7.005 -11.118 1.00 92.50 96 ILE A C 1
ATOM 722 O O . ILE A 1 96 ? 10.375 6.222 -11.991 1.00 92.50 96 ILE A O 1
ATOM 726 N N . GLY A 1 97 ? 10.878 7.863 -10.549 1.00 92.06 97 GLY A N 1
ATOM 727 C CA . GLY A 1 97 ? 12.299 7.968 -10.911 1.00 92.06 97 GLY A CA 1
ATOM 728 C C . GLY A 1 97 ? 13.227 6.906 -10.301 1.00 92.06 97 GLY A C 1
ATOM 729 O O . GLY A 1 97 ? 14.431 6.971 -10.530 1.00 92.06 97 GLY A O 1
ATOM 730 N N . LEU A 1 98 ? 12.711 5.960 -9.506 1.00 92.50 98 LEU A N 1
ATOM 731 C CA . LEU A 1 98 ? 13.497 4.849 -8.952 1.00 92.50 98 LEU A CA 1
ATOM 732 C C . LEU A 1 98 ? 13.352 3.582 -9.817 1.00 92.50 98 LEU A C 1
ATOM 734 O O . LEU A 1 98 ? 12.257 3.350 -10.336 1.00 92.50 98 LEU A O 1
ATOM 738 N N . PRO A 1 99 ? 14.390 2.728 -9.935 1.00 92.00 99 PRO A N 1
ATOM 739 C CA . PRO A 1 99 ? 14.294 1.463 -10.666 1.00 92.00 99 PRO A CA 1
ATOM 740 C C . PRO A 1 99 ? 13.162 0.567 -10.125 1.00 92.00 99 PRO A C 1
ATOM 742 O O . PRO A 1 99 ? 13.133 0.303 -8.921 1.00 92.00 99 PRO A O 1
ATOM 745 N N . PRO A 1 100 ? 12.218 0.107 -10.965 1.00 92.62 100 PRO A N 1
ATOM 746 C CA . PRO A 1 100 ? 11.160 -0.801 -10.537 1.00 92.62 100 PRO A CA 1
ATOM 747 C C . PRO A 1 100 ? 11.689 -2.227 -10.328 1.00 92.62 100 PRO A C 1
ATOM 749 O O . PRO A 1 100 ? 12.667 -2.641 -10.945 1.00 92.62 100 PRO A O 1
ATOM 752 N N . PHE A 1 101 ? 10.976 -3.012 -9.521 1.00 92.81 101 PHE A N 1
ATOM 753 C CA . PHE A 1 101 ? 11.129 -4.469 -9.523 1.00 92.81 101 PHE A CA 1
ATOM 754 C C . PHE A 1 101 ? 10.528 -5.069 -10.802 1.00 92.81 101 PHE A C 1
ATOM 756 O O . PHE A 1 101 ? 9.516 -4.573 -11.312 1.00 92.81 101 PHE A O 1
ATOM 763 N N . HIS A 1 102 ? 11.146 -6.142 -11.302 1.00 92.38 102 HIS A N 1
ATOM 764 C CA . HIS A 1 102 ? 10.749 -6.830 -12.537 1.00 92.38 102 HIS A CA 1
ATOM 765 C C . HIS A 1 102 ? 10.168 -8.235 -12.301 1.00 92.38 102 HIS A C 1
ATOM 767 O O . HIS A 1 102 ? 9.526 -8.787 -13.192 1.00 92.38 102 HIS A O 1
ATOM 773 N N . ASP A 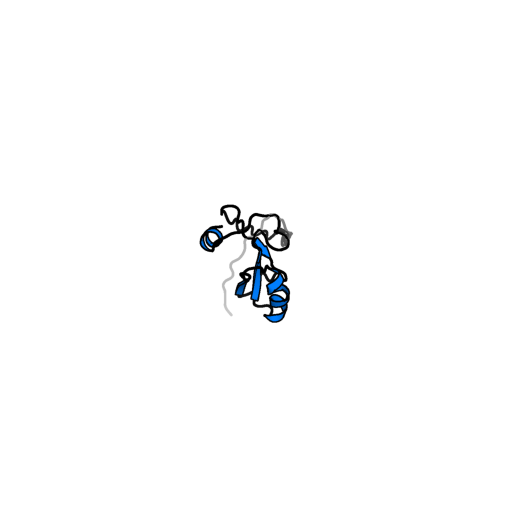1 103 ? 10.332 -8.773 -11.096 1.00 92.94 103 ASP A N 1
ATOM 774 C CA . ASP A 1 103 ? 9.827 -10.064 -10.639 1.00 92.94 103 ASP A CA 1
ATOM 775 C C . ASP A 1 103 ? 9.329 -9.960 -9.180 1.00 92.94 103 ASP A C 1
ATOM 777 O O . ASP A 1 103 ? 9.495 -8.932 -8.515 1.00 92.94 103 ASP A O 1
ATOM 781 N N . ALA A 1 104 ? 8.667 -11.012 -8.692 1.00 89.69 104 ALA A N 1
ATOM 782 C CA . ALA A 1 104 ? 8.057 -11.030 -7.361 1.00 89.69 104 ALA A CA 1
ATOM 783 C C . ALA A 1 104 ? 9.013 -11.472 -6.236 1.00 89.69 104 ALA A C 1
ATOM 785 O O . ALA A 1 104 ? 8.743 -11.180 -5.073 1.00 89.69 104 ALA A O 1
ATOM 786 N N . GLU A 1 105 ? 10.114 -12.156 -6.555 1.00 92.94 105 GLU A N 1
ATOM 787 C CA . GLU A 1 105 ? 11.057 -12.692 -5.567 1.00 92.94 105 GLU A CA 1
ATOM 788 C C . GLU A 1 105 ? 12.011 -11.591 -5.089 1.00 92.94 105 GLU A C 1
ATOM 790 O O . GLU A 1 105 ? 12.147 -11.363 -3.887 1.00 92.94 105 GLU A O 1
ATOM 795 N N . ALA A 1 106 ? 12.545 -10.797 -6.021 1.00 90.25 106 ALA A N 1
ATOM 796 C CA . ALA A 1 106 ? 13.299 -9.582 -5.729 1.00 90.25 106 ALA A CA 1
ATOM 797 C C . ALA A 1 106 ? 12.468 -8.541 -4.958 1.00 90.25 106 ALA A C 1
ATOM 799 O O . ALA A 1 106 ? 13.021 -7.804 -4.147 1.00 90.25 106 ALA A O 1
ATOM 800 N N . LEU A 1 107 ? 11.145 -8.492 -5.169 1.00 89.69 107 LEU A N 1
ATOM 801 C CA . LEU A 1 107 ? 10.238 -7.653 -4.378 1.00 89.69 107 LEU A CA 1
ATOM 802 C C . LEU A 1 107 ? 10.029 -8.197 -2.952 1.00 89.69 107 LEU A C 1
ATOM 804 O O . LEU A 1 107 ? 9.935 -7.415 -2.009 1.00 89.69 107 LEU A O 1
ATOM 808 N N . ALA A 1 108 ? 9.940 -9.518 -2.784 1.00 88.19 108 ALA A N 1
ATOM 809 C CA . ALA A 1 108 ? 9.744 -10.152 -1.479 1.00 88.19 108 ALA A CA 1
ATOM 810 C C . ALA A 1 108 ? 10.996 -10.104 -0.577 1.00 88.19 108 ALA A C 1
ATOM 812 O O . ALA A 1 108 ? 10.881 -10.300 0.632 1.00 88.19 108 ALA A O 1
ATOM 813 N N . ALA A 1 109 ? 12.173 -9.836 -1.151 1.00 87.38 109 ALA A N 1
ATOM 814 C CA . ALA A 1 109 ? 13.467 -9.821 -0.469 1.00 87.38 109 ALA A CA 1
ATOM 815 C C . ALA A 1 109 ? 14.016 -8.409 -0.125 1.00 87.38 109 ALA A C 1
ATOM 817 O O . ALA A 1 109 ? 15.201 -8.302 0.204 1.00 87.38 109 ALA A O 1
ATOM 818 N N . ALA A 1 110 ? 13.208 -7.338 -0.234 1.00 81.12 110 ALA A N 1
ATOM 819 C CA . ALA A 1 110 ? 13.674 -5.934 -0.295 1.00 81.12 110 ALA A CA 1
ATOM 820 C C . ALA A 1 110 ? 13.079 -4.938 0.735 1.00 81.12 110 ALA A C 1
ATOM 822 O O . ALA A 1 110 ? 12.484 -5.366 1.745 1.00 81.12 110 ALA A O 1
#

Organism: NCBI:txid2293572

Nearest PDB structures (foldseek):
  3fla-assembly2_B  TM=9.615E-01  e=5.179E-06  Amycolatopsis mediterranei
  3flb-assembly1_A  TM=9.453E-01  e=4.725E-05  Amycolatopsis mediterranei
  7e3z-assembly1_A  TM=8.991E-01  e=3.615E-05  Streptomyces sp. SNM55
  3qmw-assembly2_C  TM=9.123E-01  e=3.526E-04  Streptomyces coelicolor
  3qmv-assembly2_B  TM=7.457E-01  e=3.771E-04  Streptomyces coelicolor

InterPro domains:
  IPR001031 Thioesterase [PF00975] (57-109)
  IPR012223 Thioesterase type II, NRPS/PKS/S-FAS [PTHR11487] (46-109)
  IPR029058 Alpha/Beta hydrolase fold [G3DSA:3.40.50.1820] (7-110)
  IPR029058 Alpha/Beta hydrolase fold [SSF53474] (45-109)

Secondary structure (DSSP, 8-state):
-------------------------------------SS--S-EEE-SS--TT-SEEEEEPPPTT--GGGGSSHHHHH-TTEEEEEEE-TTSGGGTTSPPP-SHHHHHT-

Sequence (110 aa):
MPDGRRTAPHAPDGDRREDLAEDRSGERNGVWTERARGVGSTVGLVVRRPRPDAAVRLVCFPHAGGGAAAYADWPDALGPDVEVRAVQLPGREARIGLPPFHDAEALAAA

Mean predicted aligned error: 15.52 Å

Foldseek 3Di:
DDDDDDDDDDDDDDDDDDDDDDPPDDPPDPPPCPPPPDDPQQKAWDWLDDQPQALEEAEAEDDVPDFQCVCNCVDVVVDRNYTYIYIGFACDDVRVVGDGDPDVVVNVVD